Protein AF-W8RUV9-F1 (afdb_monome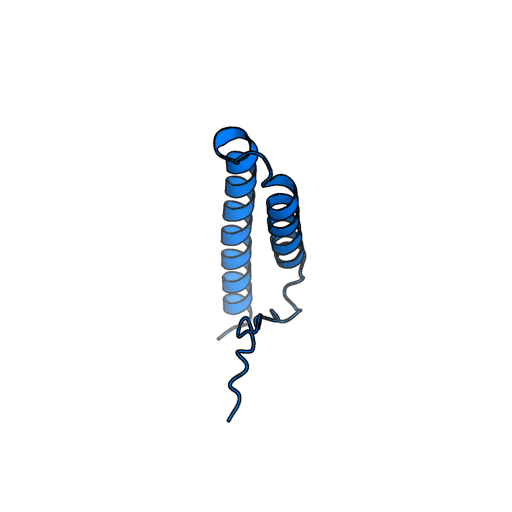r_lite)

Foldseek 3Di:
DDPVVLVVVVVVVLVVLVVVLVVLVVCVVPPDDPPCVVVSVVVNVVSVVVNPDDSPDDDPPDPPPPDDDDDDD

Sequence (73 aa):
MTALTDLLAYQRQTEALSQVMGRLGWDQETVMPRGATEQRAEEMAALEAVLHRPPDRPARGRLAVGGRRHGTG

pLDDT: mean 79.35, std 17.94, range [40.47, 95.44]

InterPro domains:
  IPR001333 Peptidase M32, carboxypeptidase Taq [PF02074] (7-54)

Radius of gyration: 17.28 Å; chains: 1; bounding box: 56×20×40 Å

Organism: NCBI:txid1294273

Secondary structure (DSSP, 8-state):
--HHHHHHHHHHHHHHHHHHHHHHHHHHHHTPPTT-HHHHHHHHHHHHHHHTS-TTS----------------

Structure (mmCIF, N/CA/C/O backbone):
data_AF-W8RUV9-F1
#
_entry.id   AF-W8RUV9-F1
#
loop_
_atom_site.group_PDB
_atom_site.id
_atom_site.type_symbol
_atom_site.label_atom_id
_atom_site.label_alt_id
_atom_site.label_comp_id
_atom_site.label_asym_id
_atom_site.label_entity_id
_atom_site.label_seq_id
_atom_site.pdbx_PDB_ins_code
_atom_site.Cartn_x
_atom_site.Cartn_y
_atom_site.Cartn_z
_atom_site.occupancy
_atom_site.B_iso_or_equiv
_atom_site.auth_seq_id
_atom_site.auth_comp_id
_atom_site.auth_asym_id
_atom_site.auth_atom_id
_atom_site.pdbx_PDB_model_num
ATOM 1 N N . MET A 1 1 ? 8.005 1.794 -26.796 1.00 58.25 1 MET A N 1
ATOM 2 C CA . MET A 1 1 ? 8.635 1.976 -25.469 1.00 58.25 1 MET A CA 1
ATOM 3 C C . MET A 1 1 ? 9.296 0.656 -25.103 1.00 58.25 1 MET A C 1
ATOM 5 O O . MET A 1 1 ? 8.802 -0.369 -25.552 1.00 58.25 1 MET A O 1
ATOM 9 N N . THR A 1 2 ? 10.469 0.667 -24.467 1.00 83.62 2 THR A N 1
ATOM 10 C CA . THR A 1 2 ? 11.262 -0.558 -24.244 1.00 83.62 2 THR A CA 1
ATOM 11 C C . THR A 1 2 ? 10.778 -1.301 -22.995 1.00 83.62 2 THR A C 1
ATOM 13 O O . THR A 1 2 ? 10.286 -0.671 -22.062 1.00 83.62 2 THR A O 1
ATOM 16 N N . ALA A 1 3 ? 10.981 -2.623 -22.935 1.00 84.25 3 ALA A N 1
ATOM 17 C CA . ALA A 1 3 ? 10.581 -3.456 -21.791 1.00 84.25 3 ALA A CA 1
ATOM 18 C C . ALA A 1 3 ? 11.135 -2.957 -20.438 1.00 84.25 3 ALA A C 1
ATOM 20 O O . ALA A 1 3 ? 10.490 -3.099 -19.402 1.00 84.25 3 ALA A O 1
ATOM 21 N N . LEU A 1 4 ? 12.314 -2.321 -20.445 1.00 87.75 4 LEU A N 1
ATOM 22 C CA . LEU A 1 4 ? 12.897 -1.697 -19.257 1.00 87.75 4 LEU A CA 1
ATOM 23 C C . LEU A 1 4 ? 12.086 -0.482 -18.779 1.00 87.75 4 LEU A C 1
ATOM 25 O O . LEU A 1 4 ? 11.899 -0.303 -17.579 1.00 87.75 4 LEU A O 1
ATOM 29 N N . THR A 1 5 ? 11.596 0.354 -19.698 1.00 87.50 5 THR A N 1
ATOM 30 C CA . THR A 1 5 ? 10.751 1.504 -19.347 1.00 87.50 5 THR A CA 1
ATOM 31 C C . THR A 1 5 ? 9.435 1.049 -18.722 1.00 87.50 5 THR A C 1
ATOM 33 O O . THR A 1 5 ? 9.014 1.636 -17.727 1.00 87.50 5 THR A O 1
ATOM 36 N N . ASP A 1 6 ? 8.829 -0.016 -19.250 1.00 85.00 6 ASP A N 1
ATOM 37 C CA . ASP A 1 6 ? 7.569 -0.558 -18.731 1.00 85.00 6 ASP A CA 1
ATOM 38 C C . ASP A 1 6 ? 7.753 -1.158 -17.328 1.00 85.00 6 ASP A C 1
ATOM 40 O O . ASP A 1 6 ? 6.950 -0.898 -16.431 1.00 85.00 6 ASP A O 1
ATOM 44 N N . LEU A 1 7 ? 8.864 -1.868 -17.095 1.00 87.38 7 LEU A N 1
ATOM 45 C CA . LEU A 1 7 ? 9.217 -2.381 -15.769 1.00 87.38 7 LEU A CA 1
ATOM 46 C C . LEU A 1 7 ? 9.430 -1.251 -14.752 1.00 87.38 7 LEU A C 1
ATOM 48 O O . LEU A 1 7 ? 8.944 -1.332 -13.627 1.00 87.38 7 LEU A O 1
ATOM 52 N N . LEU A 1 8 ? 10.134 -0.181 -15.134 1.00 90.31 8 LEU A N 1
ATOM 53 C CA . LEU A 1 8 ? 10.360 0.967 -14.252 1.00 90.31 8 LEU A CA 1
ATOM 54 C C . LEU A 1 8 ? 9.067 1.740 -13.963 1.00 90.31 8 LEU A C 1
ATOM 56 O O . LEU A 1 8 ? 8.889 2.232 -12.849 1.00 90.31 8 LEU A O 1
ATOM 60 N N . ALA A 1 9 ? 8.164 1.847 -14.941 1.00 89.19 9 ALA A N 1
ATOM 61 C CA . ALA A 1 9 ? 6.850 2.451 -14.744 1.00 89.19 9 ALA A CA 1
ATOM 62 C C . ALA A 1 9 ? 5.999 1.625 -13.769 1.00 89.19 9 ALA A C 1
ATOM 64 O O . ALA A 1 9 ? 5.420 2.192 -12.841 1.00 89.19 9 ALA A O 1
ATOM 65 N N . TYR A 1 10 ? 5.993 0.299 -13.933 1.00 87.06 10 TYR A N 1
ATOM 66 C CA . TYR A 1 10 ? 5.342 -0.627 -13.009 1.00 87.06 10 TYR A CA 1
ATOM 67 C C . TYR A 1 10 ? 5.890 -0.474 -11.586 1.00 87.06 10 TYR A C 1
ATOM 69 O O . TYR A 1 10 ? 5.127 -0.239 -10.654 1.00 87.06 10 TYR A O 1
ATOM 77 N N . GLN A 1 11 ? 7.216 -0.511 -11.433 1.00 90.38 11 GLN A N 1
ATOM 78 C CA . GLN A 1 11 ? 7.890 -0.383 -10.142 1.00 90.38 11 GLN A CA 1
ATOM 79 C C . GLN A 1 11 ? 7.479 0.918 -9.427 1.00 90.38 11 GLN A C 1
ATOM 81 O O . GLN A 1 11 ? 6.989 0.885 -8.301 1.00 90.38 11 GLN A O 1
ATOM 86 N N . ARG A 1 12 ? 7.561 2.064 -10.115 1.00 91.88 12 ARG A N 1
ATOM 87 C CA . ARG A 1 12 ? 7.155 3.364 -9.548 1.00 91.88 12 ARG A CA 1
ATOM 88 C C . ARG A 1 12 ? 5.700 3.377 -9.082 1.00 91.88 12 ARG A C 1
ATOM 90 O O . 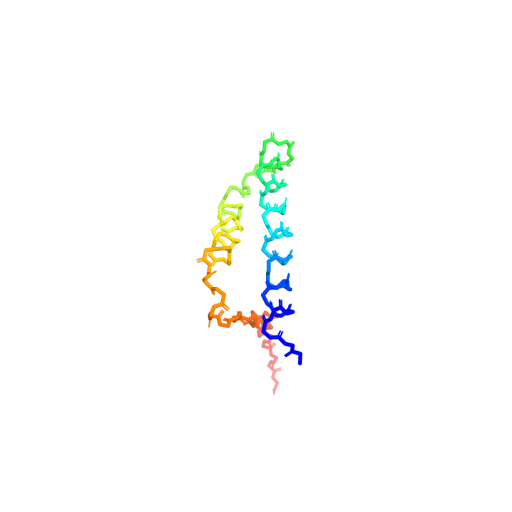ARG A 1 12 ? 5.383 3.987 -8.063 1.00 91.88 12 ARG A O 1
ATOM 97 N N . GLN A 1 13 ? 4.808 2.730 -9.831 1.00 91.56 13 GLN A N 1
ATOM 98 C CA . GLN A 1 13 ? 3.402 2.628 -9.451 1.00 91.56 13 GLN A CA 1
ATOM 99 C C . GLN A 1 13 ? 3.222 1.755 -8.201 1.00 91.56 13 GLN A C 1
ATOM 101 O O . GLN A 1 13 ? 2.472 2.135 -7.301 1.00 91.56 13 GLN A O 1
ATOM 106 N N . THR A 1 14 ? 3.926 0.625 -8.117 1.00 91.62 14 THR A N 1
ATOM 107 C CA . THR A 1 14 ? 3.929 -0.252 -6.939 1.00 91.62 14 THR A CA 1
ATOM 108 C C . THR A 1 14 ? 4.442 0.483 -5.701 1.00 91.62 14 THR A C 1
ATOM 110 O O . THR A 1 14 ? 3.779 0.460 -4.668 1.00 91.62 14 THR A O 1
ATOM 113 N N . GLU A 1 15 ? 5.555 1.211 -5.799 1.00 93.38 15 GLU A N 1
ATOM 114 C CA . GLU A 1 15 ? 6.082 2.043 -4.708 1.00 93.38 15 GLU A CA 1
ATOM 115 C C . GLU A 1 15 ? 5.080 3.096 -4.232 1.00 93.38 15 GLU A C 1
ATOM 117 O O . GLU A 1 15 ? 4.868 3.255 -3.027 1.00 93.38 15 GLU A O 1
ATOM 122 N N . ALA A 1 16 ? 4.435 3.803 -5.164 1.00 95.06 16 ALA A N 1
ATOM 123 C CA . ALA A 1 16 ? 3.434 4.806 -4.823 1.00 95.06 16 ALA A CA 1
ATOM 124 C C . ALA A 1 16 ? 2.247 4.188 -4.064 1.00 95.06 16 ALA A C 1
ATOM 126 O O . ALA A 1 16 ? 1.790 4.748 -3.065 1.00 95.06 16 ALA A O 1
ATOM 127 N N . LEU A 1 17 ? 1.773 3.015 -4.492 1.00 94.06 17 LEU A N 1
ATOM 128 C CA . LEU A 1 17 ? 0.695 2.288 -3.819 1.00 94.06 17 LEU A CA 1
ATOM 129 C C . LEU A 1 17 ? 1.119 1.752 -2.442 1.00 94.06 17 LEU A C 1
ATOM 131 O O . LEU A 1 17 ? 0.337 1.838 -1.497 1.00 94.06 17 LEU A O 1
ATOM 135 N N . SER A 1 18 ? 2.360 1.291 -2.283 1.00 93.00 18 SER A N 1
ATOM 136 C CA . SER A 1 18 ? 2.907 0.892 -0.978 1.00 93.00 18 SER A CA 1
ATOM 137 C C . SER A 1 18 ? 2.946 2.062 0.009 1.00 93.00 18 SER A C 1
ATOM 139 O O . SER A 1 18 ? 2.600 1.904 1.180 1.00 93.00 18 SER A O 1
ATOM 141 N N . GLN A 1 19 ? 3.286 3.269 -0.454 1.00 95.44 19 GLN A N 1
ATOM 142 C CA . GLN A 1 19 ? 3.224 4.471 0.385 1.00 95.44 19 GLN A CA 1
ATOM 143 C C . GLN A 1 19 ? 1.787 4.835 0.788 1.00 95.44 19 GLN A C 1
ATOM 145 O O . GLN A 1 19 ? 1.560 5.304 1.905 1.00 95.44 19 GLN A O 1
ATOM 150 N N . VAL A 1 20 ? 0.808 4.627 -0.100 1.00 94.75 20 VAL A N 1
ATOM 151 C CA . VAL A 1 20 ? -0.617 4.801 0.233 1.00 94.75 20 VAL A CA 1
ATOM 152 C C . VAL A 1 20 ? -1.039 3.797 1.302 1.00 94.75 20 VAL A C 1
ATOM 154 O O . VAL A 1 20 ? -1.673 4.196 2.275 1.00 94.75 20 VAL A O 1
ATOM 157 N N . MET A 1 21 ? -0.633 2.532 1.179 1.00 93.25 21 MET A N 1
ATOM 158 C CA . MET A 1 21 ? -0.925 1.501 2.177 1.00 93.25 21 MET A CA 1
ATOM 159 C C . MET A 1 21 ? -0.348 1.849 3.554 1.00 93.25 21 MET A C 1
ATOM 161 O O . MET A 1 21 ? -1.059 1.758 4.552 1.00 93.25 21 MET A O 1
ATOM 165 N N . GLY A 1 22 ? 0.894 2.343 3.611 1.00 93.06 22 GLY A N 1
ATOM 166 C CA . GLY A 1 22 ? 1.487 2.826 4.862 1.00 93.06 22 GLY A CA 1
ATOM 167 C C . GLY A 1 22 ? 0.694 3.977 5.491 1.00 93.06 22 GLY A C 1
ATOM 168 O O . GLY A 1 22 ? 0.481 4.005 6.702 1.00 93.06 22 GLY A O 1
ATOM 169 N N . ARG A 1 23 ? 0.183 4.901 4.669 1.00 94.50 23 ARG A N 1
ATOM 170 C CA . ARG A 1 23 ? -0.634 6.026 5.144 1.00 94.50 23 ARG A CA 1
ATOM 171 C C . ARG A 1 23 ? -2.012 5.592 5.632 1.00 94.50 23 ARG A C 1
ATOM 173 O O . ARG A 1 23 ? -2.476 6.121 6.632 1.00 94.50 23 ARG A O 1
ATOM 180 N N . LEU A 1 24 ? -2.640 4.627 4.958 1.00 91.75 24 LEU A N 1
ATOM 181 C CA . LEU A 1 24 ? -3.906 4.035 5.398 1.00 91.75 24 LEU A CA 1
ATOM 182 C C . LEU A 1 24 ? -3.756 3.291 6.728 1.00 91.75 24 LEU A C 1
ATOM 184 O O . LEU A 1 24 ? -4.684 3.329 7.532 1.00 91.75 24 LEU A O 1
ATOM 188 N N . GLY A 1 25 ? -2.606 2.651 6.966 1.00 90.75 25 GLY A N 1
ATOM 189 C CA . GLY A 1 25 ? -2.271 2.052 8.259 1.00 90.75 25 GLY A CA 1
ATOM 190 C C . GLY A 1 25 ? -2.181 3.099 9.369 1.00 90.75 25 GLY A C 1
ATOM 191 O O . GLY A 1 25 ? -2.864 2.982 10.378 1.00 90.75 25 GLY A O 1
ATOM 192 N N . TRP A 1 26 ? -1.425 4.177 9.150 1.00 94.38 26 TRP A N 1
ATOM 193 C CA . TRP A 1 26 ? -1.332 5.279 10.117 1.00 94.38 26 TRP A CA 1
ATOM 194 C C . TRP A 1 26 ? -2.686 5.959 10.386 1.00 94.38 26 TRP A C 1
ATOM 196 O O . TRP A 1 26 ? -3.009 6.300 11.524 1.00 94.38 26 TRP A O 1
ATOM 206 N N . ASP A 1 27 ? -3.505 6.126 9.348 1.00 91.69 27 ASP A N 1
ATOM 207 C CA . ASP A 1 27 ? -4.845 6.708 9.451 1.00 91.69 27 ASP A CA 1
ATOM 208 C C . ASP A 1 27 ? -5.789 5.847 10.314 1.00 91.69 27 ASP A C 1
ATOM 210 O O . ASP A 1 27 ? -6.604 6.408 11.047 1.00 91.69 27 ASP A O 1
ATOM 214 N N . GLN A 1 28 ? -5.625 4.512 10.326 1.00 89.06 28 GLN A N 1
ATOM 215 C CA . GLN A 1 28 ? -6.363 3.624 11.242 1.00 89.06 28 GLN A CA 1
ATOM 216 C C . GLN A 1 28 ? -6.126 3.960 12.714 1.00 89.06 28 GLN A C 1
ATOM 218 O O . GLN A 1 28 ? -7.047 3.895 13.525 1.00 89.06 28 GLN A O 1
ATOM 223 N N . GLU A 1 29 ? -4.893 4.317 13.059 1.00 90.00 29 GLU A N 1
ATOM 224 C CA . GLU A 1 29 ? -4.494 4.578 14.442 1.00 90.00 29 GLU A CA 1
ATOM 225 C C . GLU A 1 29 ? -4.819 6.007 14.888 1.00 90.00 29 GLU A C 1
ATOM 227 O O . GLU A 1 29 ? -4.964 6.263 16.083 1.00 90.00 29 GLU A O 1
ATOM 232 N N . THR A 1 30 ? -4.926 6.947 13.945 1.00 89.94 30 THR A N 1
ATOM 233 C CA . THR A 1 30 ? -4.940 8.382 14.263 1.00 89.94 30 THR A CA 1
ATOM 234 C C . THR A 1 30 ? -6.231 9.109 13.907 1.00 89.94 30 THR A C 1
ATOM 236 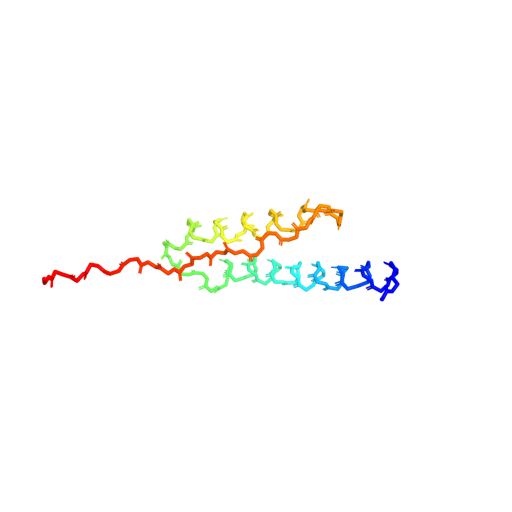O O . THR A 1 30 ? -6.633 10.004 14.650 1.00 89.94 30 THR A O 1
ATOM 239 N N . VAL A 1 31 ? -6.895 8.754 12.804 1.00 91.25 31 VAL A N 1
ATOM 240 C CA . VAL A 1 31 ? -8.017 9.543 12.254 1.00 91.25 31 VAL A CA 1
ATOM 241 C C . VAL A 1 31 ? -9.270 8.694 12.002 1.00 91.25 31 VAL A C 1
ATOM 243 O O . VAL A 1 31 ? -10.358 9.246 11.831 1.00 91.25 31 VAL A O 1
ATOM 246 N N . MET A 1 32 ? -9.169 7.362 12.021 1.00 91.00 32 MET A N 1
ATOM 247 C CA . MET A 1 32 ? -10.262 6.482 11.612 1.00 91.00 32 MET A CA 1
ATOM 248 C C . MET A 1 32 ? -11.541 6.668 12.454 1.00 91.00 32 MET A C 1
ATOM 250 O O . MET A 1 32 ? -11.533 6.471 13.675 1.00 91.00 32 MET A O 1
ATOM 254 N N . PRO A 1 33 ? -12.677 7.013 11.816 1.00 87.12 33 PRO A N 1
ATOM 255 C CA . PRO A 1 33 ? -13.937 7.204 12.515 1.00 87.12 33 PRO A CA 1
ATOM 256 C C . PRO A 1 33 ? -14.520 5.869 12.988 1.00 87.12 33 PRO A C 1
ATOM 258 O O . PRO A 1 33 ? -14.319 4.80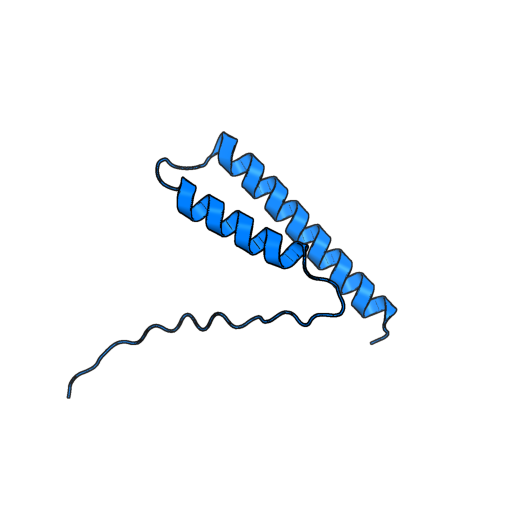6 12.394 1.00 87.12 33 PRO A O 1
ATOM 261 N N . ARG A 1 34 ? -15.302 5.925 14.069 1.00 89.00 34 ARG A N 1
ATOM 262 C CA . ARG A 1 34 ? -15.983 4.738 14.601 1.00 89.00 34 ARG A CA 1
ATOM 263 C C . ARG A 1 34 ? -16.961 4.175 13.569 1.00 89.00 34 ARG A C 1
ATOM 265 O O . ARG A 1 34 ? -17.707 4.928 12.951 1.00 89.00 34 ARG A O 1
ATOM 272 N N . GLY A 1 35 ? -16.979 2.851 13.430 1.00 89.25 35 GLY A N 1
ATOM 273 C CA . GLY A 1 35 ? -17.859 2.144 12.494 1.00 89.25 35 GLY A CA 1
ATOM 274 C C . GLY A 1 35 ? -17.318 2.013 11.066 1.00 89.25 35 GLY A C 1
ATOM 275 O O . GLY A 1 35 ? -17.953 1.350 10.259 1.00 89.25 35 GLY A O 1
ATOM 276 N N . ALA A 1 36 ? -16.143 2.571 10.751 1.00 89.25 36 ALA A N 1
ATOM 277 C CA . ALA A 1 36 ? -15.526 2.447 9.425 1.00 89.25 36 ALA A CA 1
ATOM 278 C C . ALA A 1 36 ? -14.620 1.207 9.260 1.00 89.25 36 ALA A C 1
ATOM 280 O O . ALA A 1 36 ? -13.941 1.073 8.245 1.00 89.25 36 ALA A O 1
ATOM 281 N N . THR A 1 37 ? -14.584 0.301 10.244 1.00 90.44 37 THR A N 1
ATOM 282 C CA . THR A 1 37 ? -13.663 -0.849 10.266 1.00 90.44 37 THR A CA 1
ATOM 283 C C . THR A 1 37 ? -13.843 -1.780 9.071 1.00 90.44 37 THR A C 1
ATOM 285 O O . TH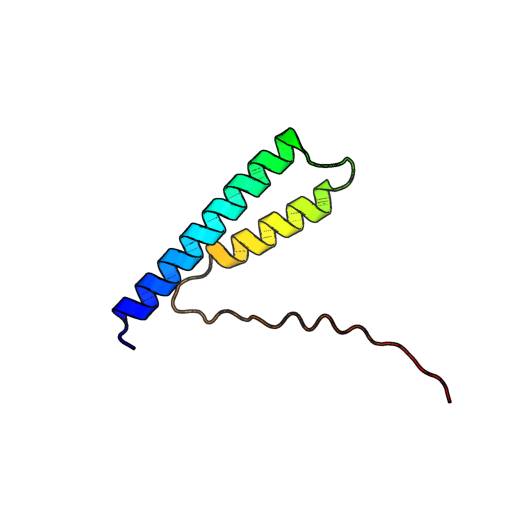R A 1 37 ? -12.851 -2.177 8.468 1.00 90.44 37 THR A O 1
ATOM 288 N N . GLU A 1 38 ? -15.085 -2.105 8.704 1.00 91.44 38 GLU A N 1
ATOM 289 C CA . GLU A 1 38 ? -15.362 -2.988 7.562 1.00 91.44 38 GLU A CA 1
ATOM 290 C C . GLU A 1 38 ? -14.908 -2.351 6.247 1.00 91.44 38 GLU A C 1
ATOM 292 O O . GLU A 1 38 ? -14.140 -2.958 5.505 1.00 91.44 38 GLU A O 1
ATOM 297 N N . GLN A 1 39 ? -15.274 -1.087 6.013 1.00 91.81 39 GLN A N 1
ATOM 298 C CA . GLN A 1 39 ? -14.824 -0.346 4.835 1.00 91.81 39 GLN A CA 1
ATOM 299 C C . GLN A 1 39 ? -13.292 -0.275 4.766 1.00 91.81 39 GLN A C 1
ATOM 301 O O . GLN A 1 39 ? -12.701 -0.472 3.707 1.00 91.81 39 GLN A O 1
ATOM 306 N N . ARG A 1 40 ? -12.621 -0.028 5.894 1.00 92.00 40 ARG A N 1
ATOM 307 C CA . ARG A 1 40 ? -11.159 0.043 5.929 1.00 92.00 40 ARG A CA 1
ATOM 308 C C . ARG A 1 40 ? -10.505 -1.313 5.650 1.00 92.00 40 ARG A C 1
ATOM 310 O O . ARG A 1 40 ? -9.486 -1.365 4.961 1.00 92.00 40 ARG A O 1
ATOM 317 N N . ALA A 1 41 ? -11.086 -2.405 6.138 1.00 91.06 41 ALA A N 1
ATOM 318 C CA . ALA A 1 41 ? -10.628 -3.749 5.803 1.00 91.06 41 ALA A CA 1
ATOM 319 C C . ALA A 1 41 ? -10.772 -4.031 4.295 1.00 91.06 41 ALA A C 1
ATOM 321 O O . ALA A 1 41 ? -9.848 -4.570 3.686 1.00 91.06 41 ALA A O 1
ATOM 322 N N . GLU A 1 42 ? -11.877 -3.605 3.675 1.00 92.62 42 GLU A N 1
ATOM 323 C CA . GLU A 1 42 ? -12.076 -3.706 2.224 1.00 92.62 42 GLU A CA 1
ATOM 324 C C . GLU A 1 42 ? -11.054 -2.877 1.433 1.00 92.62 42 GLU A C 1
ATOM 326 O O . GLU A 1 42 ? -10.474 -3.373 0.466 1.00 92.62 42 GLU A O 1
ATOM 331 N N . GLU A 1 43 ? -10.787 -1.637 1.856 1.00 91.88 43 GLU A N 1
ATOM 332 C CA . GLU A 1 43 ? -9.785 -0.758 1.239 1.00 91.88 43 GLU A CA 1
ATOM 333 C C . GLU A 1 43 ? -8.386 -1.388 1.281 1.00 91.88 43 GLU A C 1
ATOM 335 O O . GLU A 1 43 ? -7.682 -1.405 0.266 1.00 91.88 43 GLU A O 1
ATOM 340 N N . MET A 1 44 ? -7.996 -1.954 2.429 1.00 91.81 44 MET A N 1
ATOM 341 C CA . MET A 1 44 ? -6.719 -2.654 2.581 1.00 91.81 44 MET A CA 1
ATOM 342 C C . MET A 1 44 ? -6.641 -3.904 1.706 1.00 91.81 44 MET A C 1
ATOM 344 O O . MET A 1 44 ? -5.668 -4.061 0.969 1.00 91.81 44 MET A O 1
ATOM 348 N N . ALA A 1 45 ? -7.674 -4.750 1.722 1.00 91.50 45 ALA A N 1
ATOM 349 C CA . ALA A 1 45 ? -7.714 -5.970 0.922 1.00 91.50 45 ALA A CA 1
ATOM 350 C C . ALA A 1 45 ? -7.673 -5.675 -0.588 1.00 91.50 45 ALA A C 1
ATOM 352 O O . ALA A 1 45 ? -6.991 -6.366 -1.349 1.00 91.50 45 ALA A O 1
ATOM 353 N N . ALA A 1 46 ? -8.364 -4.624 -1.040 1.00 91.38 46 ALA A N 1
ATOM 354 C CA . ALA A 1 46 ? -8.347 -4.200 -2.435 1.00 91.38 46 ALA A CA 1
ATOM 355 C C . ALA A 1 46 ? -6.958 -3.706 -2.865 1.00 91.38 46 ALA A C 1
ATOM 357 O O . ALA A 1 46 ? -6.479 -4.086 -3.937 1.00 91.38 46 ALA A O 1
ATOM 358 N N . LEU A 1 47 ? -6.296 -2.886 -2.040 1.00 90.81 47 LEU A N 1
ATOM 359 C CA . LEU A 1 47 ? -4.940 -2.416 -2.329 1.00 90.81 47 LEU A CA 1
ATOM 360 C C . LEU A 1 47 ? -3.920 -3.564 -2.292 1.00 90.81 47 LEU A C 1
ATOM 362 O O . LEU A 1 47 ? -3.049 -3.633 -3.159 1.00 90.81 47 LEU A O 1
ATOM 366 N N . GLU A 1 48 ? -4.041 -4.486 -1.337 1.00 91.00 48 GLU A N 1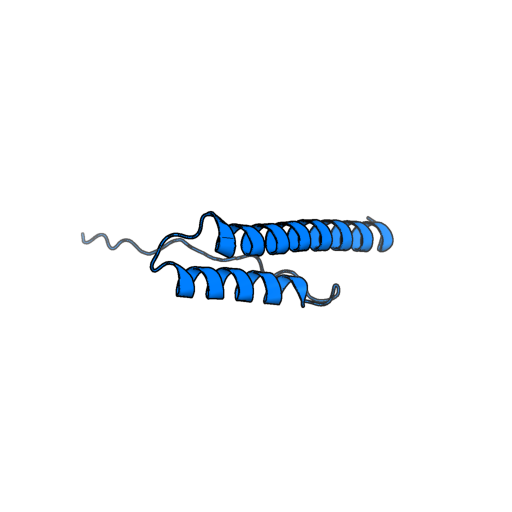
ATOM 367 C CA . GLU A 1 48 ? -3.175 -5.662 -1.229 1.00 91.00 48 GLU A CA 1
ATOM 368 C C . GLU A 1 48 ? -3.319 -6.567 -2.455 1.00 91.00 48 GLU A C 1
ATOM 370 O O . GLU A 1 48 ? -2.318 -6.955 -3.053 1.00 91.00 48 GLU A O 1
ATOM 375 N N . ALA A 1 49 ? -4.543 -6.799 -2.937 1.00 89.38 49 ALA A N 1
ATOM 376 C CA . ALA A 1 49 ? -4.781 -7.550 -4.168 1.00 89.38 49 ALA A CA 1
ATOM 377 C C . ALA A 1 49 ? -4.149 -6.900 -5.417 1.00 89.38 49 ALA A C 1
ATOM 379 O O . ALA A 1 49 ? -3.823 -7.598 -6.384 1.00 89.38 49 ALA A O 1
ATOM 380 N N . VAL A 1 50 ? -3.980 -5.572 -5.423 1.00 87.25 50 VAL A N 1
ATOM 381 C CA . VAL A 1 50 ? -3.284 -4.848 -6.498 1.00 87.25 50 VAL A CA 1
ATOM 382 C C . VAL A 1 50 ? -1.769 -4.974 -6.353 1.00 87.25 50 VAL A C 1
ATOM 384 O O . VAL A 1 50 ? -1.103 -5.253 -7.347 1.00 87.25 50 VAL A O 1
ATOM 387 N N . LEU A 1 51 ? -1.226 -4.816 -5.143 1.00 87.56 51 LEU A N 1
ATOM 388 C CA . LEU A 1 51 ? 0.214 -4.924 -4.876 1.00 87.56 51 LEU A CA 1
ATOM 389 C C . LEU A 1 51 ? 0.747 -6.356 -5.018 1.00 87.56 51 LEU A C 1
ATOM 391 O O . LEU A 1 51 ? 1.886 -6.545 -5.433 1.00 87.56 51 LEU A O 1
ATOM 395 N N . HIS A 1 52 ? -0.077 -7.362 -4.724 1.00 86.81 52 HIS A N 1
ATOM 396 C CA . HIS A 1 52 ? 0.282 -8.777 -4.845 1.00 86.81 52 HIS A CA 1
ATOM 397 C C . HIS A 1 52 ? 0.247 -9.286 -6.298 1.00 86.81 52 HIS A C 1
ATOM 399 O O . HIS A 1 52 ? 0.570 -10.443 -6.574 1.00 86.81 52 HIS A O 1
ATOM 405 N N . ARG A 1 53 ? -0.185 -8.455 -7.256 1.00 78.44 53 ARG A N 1
ATOM 406 C CA . ARG A 1 53 ? -0.265 -8.848 -8.663 1.00 78.44 53 ARG A CA 1
ATOM 407 C C . ARG A 1 53 ? 1.141 -8.923 -9.273 1.00 78.44 53 ARG A C 1
ATOM 409 O O . ARG A 1 53 ? 1.933 -8.013 -9.070 1.00 78.44 53 ARG A O 1
ATOM 416 N N . PRO A 1 54 ? 1.449 -9.957 -10.068 1.00 68.81 54 PRO A N 1
ATOM 417 C CA . PRO A 1 54 ? 2.712 -10.006 -10.788 1.00 68.81 54 PRO A CA 1
ATOM 418 C C . PRO A 1 54 ? 2.697 -9.084 -12.035 1.00 68.81 54 PRO A C 1
ATOM 420 O O . PRO A 1 54 ? 1.625 -8.843 -12.606 1.00 68.81 54 PRO A O 1
ATOM 423 N N . PRO A 1 55 ? 3.861 -8.551 -12.466 1.00 65.69 55 PRO A N 1
ATOM 424 C CA . PRO A 1 55 ? 3.963 -7.534 -13.527 1.00 65.69 55 PRO A CA 1
ATOM 425 C C . PRO A 1 55 ? 3.454 -7.985 -14.906 1.00 65.69 55 PRO A C 1
ATOM 427 O O . PRO A 1 55 ? 3.135 -7.161 -15.758 1.00 65.69 55 PRO A O 1
ATOM 430 N N . ASP A 1 56 ? 3.386 -9.295 -15.135 1.00 68.81 56 ASP A N 1
ATOM 431 C CA . ASP A 1 56 ? 2.919 -9.942 -16.364 1.00 68.81 56 ASP A CA 1
ATOM 432 C C . ASP A 1 56 ? 1.386 -9.940 -16.506 1.00 68.81 56 ASP A C 1
ATOM 434 O O . ASP A 1 56 ? 0.853 -10.210 -17.586 1.00 68.81 56 ASP A O 1
ATOM 438 N N . ARG A 1 57 ? 0.648 -9.616 -15.437 1.00 58.62 57 ARG A N 1
ATOM 439 C CA . ARG A 1 57 ? -0.816 -9.637 -15.431 1.00 58.62 57 ARG A CA 1
ATOM 440 C C . ARG A 1 57 ? -1.392 -8.231 -15.658 1.00 58.62 57 ARG A C 1
ATOM 442 O O . ARG A 1 57 ? -1.190 -7.348 -14.825 1.00 58.62 57 ARG A O 1
ATOM 449 N N . PRO A 1 58 ? -2.203 -8.001 -16.709 1.00 56.50 58 PRO A N 1
ATOM 450 C CA . PRO A 1 58 ? -2.736 -6.673 -17.000 1.00 56.50 58 PRO A CA 1
ATOM 451 C C . PRO A 1 58 ? -3.675 -6.164 -15.895 1.00 56.50 58 PRO A C 1
ATOM 453 O O . PRO A 1 58 ? -4.506 -6.902 -15.347 1.00 56.50 58 PRO A O 1
ATOM 456 N N . ALA A 1 59 ? -3.567 -4.869 -15.584 1.00 56.69 59 ALA A N 1
ATOM 457 C CA . ALA A 1 59 ? -4.451 -4.185 -14.651 1.00 56.69 59 ALA A CA 1
ATOM 458 C C . ALA A 1 59 ? -5.885 -4.120 -15.205 1.00 56.69 59 ALA A C 1
ATOM 460 O O . ALA A 1 59 ? -6.182 -3.356 -16.119 1.00 56.69 59 ALA A O 1
ATOM 461 N N . ARG A 1 60 ? -6.811 -4.911 -14.643 1.00 47.31 60 ARG A N 1
ATOM 462 C CA . ARG A 1 60 ? -8.252 -4.766 -14.917 1.00 47.31 60 ARG A CA 1
ATOM 463 C C . ARG A 1 60 ? -8.805 -3.514 -14.228 1.00 47.31 60 ARG A C 1
ATOM 465 O O . ARG A 1 60 ? -9.378 -3.601 -13.150 1.00 47.31 60 ARG A O 1
ATOM 472 N N . GLY A 1 61 ? -8.622 -2.357 -14.855 1.00 46.44 61 GLY A N 1
ATOM 473 C CA . GLY A 1 61 ? -9.251 -1.100 -14.461 1.00 46.44 61 GLY A CA 1
ATOM 474 C C . GLY A 1 61 ? -10.567 -0.876 -15.203 1.00 46.44 61 GLY A C 1
ATOM 475 O O . GLY A 1 61 ? -10.585 -0.202 -16.226 1.00 46.44 61 GLY A O 1
ATOM 476 N N . ARG A 1 62 ? -11.677 -1.431 -14.699 1.00 40.47 62 ARG A N 1
ATOM 477 C CA . ARG A 1 62 ? -13.024 -0.921 -15.009 1.00 40.47 62 ARG A CA 1
ATOM 478 C C . ARG A 1 62 ? -13.994 -1.283 -13.889 1.00 40.47 62 ARG A C 1
ATOM 480 O O . ARG A 1 62 ? -14.748 -2.245 -14.001 1.00 40.47 62 ARG A O 1
ATOM 487 N N . LEU A 1 63 ? -14.001 -0.489 -12.820 1.00 45.22 63 LEU A N 1
ATOM 488 C CA . LEU A 1 63 ? -15.195 -0.389 -11.987 1.00 45.22 63 LEU A CA 1
ATOM 489 C C . LEU A 1 63 ? -16.168 0.519 -12.746 1.00 45.22 63 LEU A C 1
ATOM 491 O O . LEU A 1 63 ? -16.035 1.740 -12.750 1.00 45.22 63 LEU A O 1
ATOM 495 N N . ALA A 1 64 ? -17.109 -0.084 -13.469 1.00 51.38 64 ALA A N 1
ATOM 496 C CA . ALA A 1 64 ? -18.261 0.632 -13.995 1.00 51.38 64 ALA A CA 1
ATOM 497 C C . ALA A 1 64 ? -19.190 0.974 -12.819 1.00 51.38 64 ALA A C 1
ATOM 499 O O . ALA A 1 64 ? -20.182 0.292 -12.580 1.00 51.38 64 ALA A O 1
ATOM 500 N N . VAL A 1 65 ? -18.858 2.021 -12.061 1.00 45.62 65 VAL A N 1
ATOM 501 C CA . VAL A 1 65 ? -19.812 2.651 -11.142 1.00 45.62 65 VAL A CA 1
ATOM 502 C C . VAL A 1 65 ? -20.639 3.632 -11.963 1.00 45.62 65 VAL A C 1
ATOM 504 O O . VAL A 1 65 ? -20.311 4.801 -12.124 1.00 45.62 65 VAL A O 1
ATOM 507 N N . GLY A 1 66 ? -21.705 3.096 -12.546 1.00 42.94 66 GLY A N 1
ATOM 508 C CA . GLY A 1 66 ? -22.748 3.830 -13.251 1.00 42.94 66 GLY A CA 1
ATOM 509 C C . GLY A 1 66 ? -24.077 3.151 -12.963 1.00 42.94 66 GLY A C 1
ATOM 510 O O . GLY A 1 66 ? -24.630 2.462 -13.815 1.00 42.94 66 GLY A O 1
ATOM 511 N N . GLY A 1 67 ? -24.524 3.262 -11.710 1.00 45.28 67 GLY A N 1
ATOM 512 C CA . GLY A 1 67 ? -25.791 2.720 -11.238 1.00 45.28 67 GLY A CA 1
ATOM 513 C C . GLY A 1 67 ? -26.969 3.216 -12.073 1.00 45.28 67 GLY A C 1
ATOM 514 O O . GLY A 1 67 ? -27.090 4.403 -12.380 1.00 45.28 67 GLY A O 1
ATOM 515 N N . ARG A 1 68 ? -27.841 2.268 -12.422 1.00 53.16 68 ARG A N 1
ATOM 516 C CA . ARG A 1 68 ? -29.141 2.486 -13.055 1.00 53.16 68 ARG A CA 1
ATOM 517 C C . ARG A 1 68 ? -29.943 3.541 -12.292 1.00 53.16 68 ARG A C 1
ATOM 519 O O . ARG A 1 68 ? -30.057 3.464 -11.071 1.00 53.16 68 ARG A O 1
ATOM 526 N N . ARG A 1 69 ? -30.599 4.439 -13.025 1.00 50.03 69 ARG A N 1
ATOM 527 C CA . ARG A 1 69 ? -31.802 5.129 -12.551 1.00 50.03 69 ARG A CA 1
ATOM 528 C C . ARG A 1 69 ? -32.933 4.732 -13.488 1.00 50.03 69 ARG A C 1
ATOM 530 O O . ARG A 1 69 ? -32.832 4.932 -14.694 1.00 50.03 69 ARG A O 1
ATOM 537 N N . HIS A 1 70 ? -33.947 4.083 -12.927 1.00 47.91 70 HIS A N 1
ATOM 538 C CA . HIS A 1 70 ? -35.248 3.910 -13.559 1.00 47.91 70 HIS A CA 1
ATOM 539 C C . HIS A 1 70 ? -35.830 5.274 -13.947 1.00 47.91 70 HIS A C 1
ATOM 541 O O . HIS A 1 70 ? -35.723 6.227 -13.178 1.00 47.91 70 HIS A O 1
ATOM 547 N N . GLY A 1 71 ? -36.481 5.325 -15.105 1.00 50.88 71 GLY A N 1
ATOM 548 C CA . GLY A 1 71 ? -37.351 6.413 -15.527 1.00 50.88 71 GLY A CA 1
ATOM 549 C C . GLY A 1 71 ? -38.517 5.812 -16.299 1.00 50.88 71 GLY A C 1
ATOM 550 O O . GLY A 1 71 ? -38.356 5.390 -17.437 1.00 50.88 71 GLY A O 1
ATOM 551 N N . THR A 1 72 ? -39.640 5.694 -15.607 1.00 48.78 72 THR A N 1
ATOM 552 C CA . THR A 1 72 ? -40.974 5.333 -16.084 1.00 48.78 72 THR A CA 1
ATOM 553 C C . THR A 1 72 ? -41.476 6.369 -17.096 1.00 48.78 72 THR A C 1
ATOM 555 O O . THR A 1 72 ? -41.274 7.564 -16.875 1.00 48.78 72 THR A O 1
ATOM 558 N N . GLY A 1 73 ? -42.153 5.922 -18.157 1.00 48.38 73 GLY A N 1
ATOM 559 C CA . GLY A 1 73 ? -42.817 6.766 -19.158 1.00 48.38 73 GLY A CA 1
ATOM 560 C C . GLY A 1 73 ? -43.198 5.970 -20.390 1.00 48.38 73 GLY A C 1
ATOM 561 O O . GLY A 1 73 ? -42.290 5.751 -21.217 1.00 48.38 73 GLY A O 1
#